Protein AF-A0A7I7QY23-F1 (afdb_monomer_lite)

Secondary structure (DSSP, 8-state):
-HHHHHHHHHTT-TTHHHHHHHHHHHHHHH-HHHHHHHHHHHHHTT--SHHHHHHHHHHGGGSPPP-PPPPP-------PPP--GGGG-------SS----

Radius of gyration: 27.47 Å; chains: 1; bounding box: 50×54×62 Å

pLDDT: mean 86.12, std 12.4, range [42.44, 97.31]

Organism: NCBI:txid1286180

Structure (mmCIF, N/CA/C/O backbone):
data_AF-A0A7I7QY23-F1
#
_entry.id   AF-A0A7I7QY23-F1
#
loop_
_atom_site.group_PDB
_atom_site.id
_atom_site.type_symbol
_atom_site.label_atom_id
_atom_site.label_alt_id
_atom_site.label_comp_id
_atom_site.label_asym_id
_atom_site.label_entity_id
_atom_site.label_seq_id
_atom_site.pdbx_PDB_ins_code
_atom_site.Cartn_x
_atom_site.Cartn_y
_atom_site.Cartn_z
_atom_site.occupancy
_atom_site.B_iso_or_equiv
_atom_site.auth_seq_id
_atom_site.auth_comp_id
_atom_site.auth_asym_id
_atom_site.auth_atom_id
_atom_site.pdbx_PDB_model_num
ATOM 1 N N . MET A 1 1 ? 8.517 -7.659 -6.306 1.00 81.19 1 MET A N 1
ATOM 2 C CA . MET A 1 1 ? 8.029 -7.836 -7.700 1.00 81.19 1 MET A CA 1
ATOM 3 C C . MET A 1 1 ? 7.183 -9.101 -7.904 1.00 81.19 1 MET A C 1
ATOM 5 O O . MET A 1 1 ? 6.012 -8.962 -8.217 1.00 81.19 1 MET A O 1
ATOM 9 N N . ARG A 1 2 ? 7.704 -10.325 -7.695 1.00 92.25 2 ARG A N 1
ATOM 10 C CA . ARG A 1 2 ? 6.979 -11.592 -7.975 1.00 92.25 2 ARG A CA 1
ATOM 11 C C . ARG A 1 2 ? 5.524 -11.640 -7.464 1.00 92.25 2 ARG A C 1
ATOM 13 O O . ARG A 1 2 ? 4.630 -11.960 -8.236 1.00 92.25 2 ARG A O 1
ATOM 20 N N . ALA A 1 3 ? 5.280 -11.294 -6.196 1.00 92.62 3 ALA A N 1
ATOM 21 C CA . ALA A 1 3 ? 3.936 -11.326 -5.600 1.00 92.62 3 ALA A CA 1
ATOM 22 C C . ALA A 1 3 ? 2.927 -10.391 -6.295 1.00 92.62 3 ALA A C 1
ATOM 24 O O . ALA A 1 3 ? 1.750 -10.722 -6.399 1.00 92.62 3 ALA A O 1
ATOM 25 N N . PHE A 1 4 ? 3.393 -9.252 -6.817 1.00 93.50 4 PHE A N 1
ATOM 26 C CA . PHE A 1 4 ? 2.559 -8.329 -7.583 1.00 93.50 4 PHE A CA 1
ATOM 27 C C . PHE A 1 4 ? 2.128 -8.950 -8.914 1.00 93.50 4 PHE A C 1
ATOM 29 O O . PHE A 1 4 ? 0.954 -8.889 -9.253 1.00 93.50 4 PHE A O 1
ATOM 36 N N . LEU A 1 5 ? 3.049 -9.607 -9.629 1.00 93.94 5 LEU A N 1
ATOM 37 C CA . LEU A 1 5 ? 2.747 -10.269 -10.905 1.00 93.94 5 LEU A CA 1
ATOM 38 C C . LEU A 1 5 ? 1.759 -11.425 -10.728 1.00 93.94 5 LEU A C 1
ATOM 40 O O . LEU A 1 5 ? 0.816 -11.545 -11.504 1.00 93.94 5 LEU A O 1
ATOM 44 N N . ILE A 1 6 ? 1.936 -12.230 -9.675 1.00 95.19 6 ILE A N 1
ATOM 45 C CA . ILE A 1 6 ? 0.993 -13.301 -9.323 1.00 95.19 6 ILE A CA 1
ATOM 46 C C . ILE A 1 6 ? -0.393 -12.710 -9.045 1.00 95.19 6 ILE A C 1
ATOM 48 O O . ILE A 1 6 ? -1.382 -13.199 -9.580 1.00 95.19 6 ILE A O 1
ATOM 52 N N . GLY A 1 7 ? -0.474 -11.637 -8.252 1.00 92.38 7 GLY A N 1
ATOM 53 C CA . GLY A 1 7 ? -1.741 -10.968 -7.955 1.00 92.38 7 GLY A CA 1
ATOM 54 C C . GLY A 1 7 ? -2.401 -10.348 -9.189 1.00 92.38 7 GLY A C 1
ATOM 55 O O . GLY A 1 7 ? -3.597 -10.533 -9.390 1.00 92.38 7 GLY A O 1
ATOM 56 N N . ALA A 1 8 ? -1.627 -9.686 -10.051 1.00 92.06 8 ALA A N 1
ATOM 57 C CA . ALA A 1 8 ? -2.110 -9.106 -11.303 1.00 92.06 8 ALA A CA 1
ATOM 58 C C . ALA A 1 8 ? -2.666 -10.177 -12.257 1.00 92.06 8 ALA A C 1
ATOM 60 O O . ALA A 1 8 ? -3.720 -9.979 -12.861 1.00 92.06 8 ALA A O 1
ATOM 61 N N . ALA A 1 9 ? -1.996 -11.329 -12.357 1.00 91.31 9 ALA A N 1
ATOM 62 C CA . ALA A 1 9 ? -2.489 -12.468 -13.124 1.00 91.31 9 ALA A CA 1
ATOM 63 C C . ALA A 1 9 ? -3.759 -13.067 -12.497 1.00 91.31 9 ALA A C 1
ATOM 65 O O . ALA A 1 9 ? -4.729 -13.320 -13.207 1.00 91.31 9 ALA A O 1
ATOM 66 N N . ALA A 1 10 ? -3.789 -13.229 -11.170 1.00 92.81 10 ALA A N 1
ATOM 67 C CA . ALA A 1 10 ? -4.927 -13.796 -10.446 1.00 92.81 10 ALA A CA 1
ATOM 68 C C . ALA A 1 10 ? -6.209 -12.954 -10.570 1.00 92.81 10 ALA A C 1
ATOM 70 O O . ALA A 1 10 ? -7.300 -13.513 -10.597 1.00 92.81 10 ALA A O 1
ATOM 71 N N . ILE A 1 11 ? -6.096 -11.625 -10.686 1.00 91.56 11 ILE A N 1
ATOM 72 C CA . ILE A 1 11 ? -7.250 -10.748 -10.954 1.00 91.56 11 ILE A CA 1
ATOM 73 C C . ILE A 1 11 ? -7.625 -10.666 -12.445 1.00 91.56 11 ILE A C 1
ATOM 75 O O . ILE A 1 11 ? -8.479 -9.862 -12.814 1.00 91.56 11 ILE A O 1
ATOM 79 N N . GLY A 1 12 ? -6.964 -11.438 -13.316 1.00 90.25 12 GLY A N 1
ATOM 80 C CA . GLY A 1 12 ? -7.241 -11.462 -14.751 1.00 90.25 12 GLY A CA 1
ATOM 81 C C . GLY A 1 12 ? -6.785 -10.206 -15.496 1.00 90.25 12 GLY A C 1
ATOM 82 O O . GLY A 1 12 ? -7.478 -9.745 -16.403 1.00 90.25 12 GLY A O 1
ATOM 83 N N . ASN A 1 13 ? -5.645 -9.605 -15.130 1.00 88.38 13 ASN A N 1
ATOM 84 C CA . ASN A 1 13 ? -5.141 -8.427 -15.839 1.00 88.38 13 ASN A CA 1
ATOM 85 C C . ASN A 1 13 ? -4.630 -8.777 -17.252 1.00 88.38 13 ASN A C 1
ATOM 87 O O . ASN A 1 13 ? -3.450 -9.055 -17.456 1.00 88.38 13 ASN A O 1
ATOM 91 N N . THR A 1 14 ? -5.508 -8.685 -18.251 1.00 89.00 14 THR A N 1
ATOM 92 C CA . THR A 1 14 ? -5.190 -8.932 -19.670 1.00 89.00 14 THR A CA 1
ATOM 93 C C . THR A 1 14 ? -4.246 -7.896 -20.287 1.00 89.00 14 THR A C 1
ATOM 95 O O . THR A 1 14 ? -3.687 -8.133 -21.354 1.00 89.00 14 THR A O 1
ATOM 98 N N . ARG A 1 15 ? -4.032 -6.751 -19.623 1.00 90.12 15 ARG A N 1
ATOM 99 C CA . ARG A 1 15 ? -3.179 -5.644 -20.089 1.00 90.12 15 ARG A CA 1
ATOM 100 C C . ARG A 1 15 ? -1.817 -5.597 -19.393 1.00 90.12 15 ARG A C 1
ATOM 102 O O . ARG A 1 15 ? -1.134 -4.573 -19.447 1.00 90.12 15 ARG A O 1
ATOM 109 N N . LEU A 1 16 ? -1.399 -6.697 -18.762 1.00 89.94 16 LEU A N 1
ATOM 110 C CA . LEU A 1 16 ? -0.177 -6.749 -17.957 1.00 89.94 16 LEU A CA 1
ATOM 111 C C . LEU A 1 16 ? 1.072 -6.283 -18.722 1.00 89.94 16 LEU A C 1
ATOM 113 O O . LEU A 1 16 ? 1.863 -5.542 -18.156 1.00 89.94 16 LEU A O 1
ATOM 117 N N . GLY A 1 17 ? 1.216 -6.636 -20.004 1.00 91.38 17 GLY A N 1
ATOM 118 C CA . GLY A 1 17 ? 2.346 -6.184 -20.828 1.00 91.38 17 GLY A CA 1
ATOM 119 C C . GLY A 1 17 ? 2.472 -4.657 -20.878 1.00 91.38 17 GLY A C 1
ATOM 120 O O . GLY A 1 17 ? 3.511 -4.112 -20.526 1.00 91.38 17 GLY A O 1
ATOM 121 N N . SER A 1 18 ? 1.384 -3.953 -21.207 1.00 93.38 18 SER A N 1
ATOM 122 C CA . SER A 1 18 ? 1.377 -2.481 -21.211 1.00 93.38 18 SER A CA 1
ATOM 123 C C . SER A 1 18 ? 1.572 -1.866 -19.823 1.00 93.38 18 SER A C 1
ATOM 125 O O . SER A 1 18 ? 2.154 -0.793 -19.696 1.00 93.38 18 SER A O 1
ATOM 127 N N . GLU A 1 19 ? 1.109 -2.535 -18.765 1.00 93.88 19 GLU A N 1
ATOM 128 C CA . GLU A 1 19 ? 1.328 -2.050 -17.404 1.00 93.88 19 GLU A CA 1
ATOM 129 C C . GLU A 1 19 ? 2.780 -2.211 -16.950 1.00 93.88 19 GLU A C 1
ATOM 131 O O . GLU A 1 19 ? 3.275 -1.358 -16.216 1.00 93.88 19 GLU A O 1
ATOM 136 N N . LEU A 1 20 ? 3.485 -3.249 -17.409 1.00 94.94 20 LEU A N 1
ATOM 137 C CA . LEU A 1 20 ? 4.909 -3.424 -17.130 1.00 94.94 20 LEU A CA 1
ATOM 138 C C . LEU A 1 20 ? 5.740 -2.282 -17.714 1.00 94.94 20 LEU A C 1
ATOM 140 O O . LEU A 1 20 ? 6.597 -1.763 -17.006 1.00 94.94 20 LEU A O 1
ATOM 144 N N . GLU A 1 21 ? 5.438 -1.829 -18.931 1.00 96.44 21 GLU A N 1
ATOM 145 C CA . GLU A 1 21 ? 6.105 -0.662 -19.528 1.00 96.44 21 GLU A CA 1
ATOM 146 C C . GLU A 1 21 ? 5.941 0.593 -18.657 1.00 96.44 21 GLU A C 1
ATOM 148 O O . GLU A 1 21 ? 6.900 1.316 -18.385 1.00 96.44 21 GLU A O 1
ATOM 153 N N . ILE A 1 22 ? 4.736 0.814 -18.118 1.00 96.69 22 ILE A N 1
ATOM 154 C CA . ILE A 1 22 ? 4.474 1.928 -17.196 1.00 96.69 22 ILE A CA 1
ATOM 155 C C . ILE A 1 22 ? 5.270 1.758 -15.895 1.00 96.69 22 ILE A C 1
ATOM 157 O O . ILE A 1 22 ? 5.835 2.727 -15.390 1.00 96.69 22 ILE A O 1
ATOM 161 N N . LEU A 1 23 ? 5.334 0.545 -15.338 1.00 95.62 23 LEU A N 1
ATOM 162 C CA . LEU A 1 23 ? 6.097 0.273 -14.116 1.00 95.62 23 LEU A CA 1
ATOM 163 C C . LEU A 1 23 ? 7.606 0.470 -14.317 1.00 95.62 23 LEU A C 1
ATOM 165 O O . LEU A 1 23 ? 8.264 1.006 -13.426 1.00 95.62 23 LEU A O 1
ATOM 169 N N . LEU A 1 24 ? 8.147 0.089 -15.477 1.00 96.38 24 LEU A N 1
ATOM 170 C CA . LEU A 1 24 ? 9.547 0.324 -15.836 1.00 96.38 24 LEU A CA 1
ATOM 171 C C . LEU A 1 24 ? 9.839 1.823 -15.967 1.00 96.38 24 LEU A C 1
ATOM 173 O O . LEU A 1 24 ? 10.816 2.304 -15.392 1.00 96.38 24 LEU A O 1
ATOM 177 N N . ALA A 1 25 ? 8.956 2.579 -16.625 1.00 97.31 25 ALA A N 1
ATOM 178 C CA . ALA A 1 25 ? 9.069 4.033 -16.716 1.00 97.31 25 ALA A CA 1
ATOM 179 C C . ALA A 1 25 ? 8.994 4.714 -15.334 1.00 97.31 25 ALA A C 1
ATOM 181 O O . ALA A 1 25 ? 9.766 5.628 -15.044 1.00 97.31 25 ALA A O 1
ATOM 182 N N . LEU A 1 26 ? 8.110 4.246 -14.443 1.00 96.25 26 LEU A N 1
ATOM 183 C CA . LEU A 1 26 ? 8.043 4.732 -1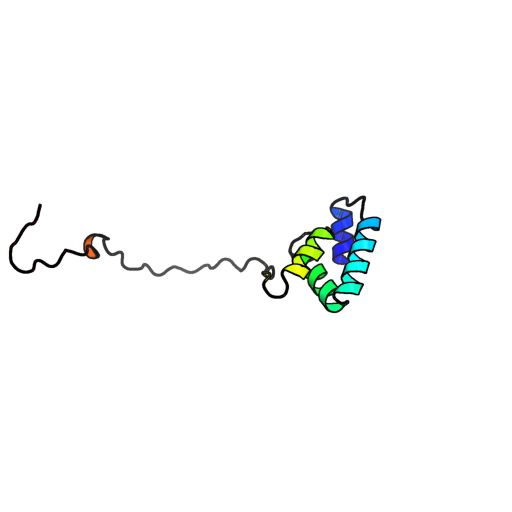3.061 1.00 96.25 26 LEU A CA 1
ATOM 184 C C . LEU A 1 26 ? 9.334 4.439 -12.288 1.00 96.25 26 LEU A C 1
ATOM 186 O O . LEU A 1 26 ? 9.796 5.311 -11.552 1.00 96.25 26 LEU A O 1
ATOM 190 N N . GLY A 1 27 ? 9.925 3.255 -12.477 1.00 94.88 27 GLY A N 1
ATOM 191 C CA . GLY A 1 27 ? 11.215 2.886 -11.891 1.00 94.88 27 GLY A CA 1
ATOM 192 C C . GLY A 1 27 ? 12.360 3.772 -12.368 1.00 94.88 27 GLY A C 1
ATOM 193 O O . GLY A 1 27 ? 13.154 4.226 -11.550 1.00 94.88 27 GLY A O 1
ATOM 194 N N . ALA A 1 28 ? 12.402 4.088 -13.664 1.00 96.69 28 ALA A N 1
ATOM 195 C CA . ALA A 1 28 ? 13.387 5.013 -14.219 1.00 96.69 28 ALA A CA 1
ATOM 196 C C . ALA A 1 28 ? 13.257 6.432 -13.632 1.00 96.69 28 ALA A C 1
ATOM 198 O O . ALA A 1 28 ? 14.265 7.095 -13.412 1.00 96.69 28 ALA A O 1
ATOM 199 N N . ALA A 1 29 ? 12.033 6.887 -13.340 1.00 95.94 29 ALA A N 1
ATOM 200 C CA . ALA A 1 29 ? 11.780 8.232 -12.819 1.00 95.94 29 ALA A CA 1
ATOM 201 C C . ALA A 1 29 ? 11.992 8.384 -11.298 1.00 95.94 29 ALA A C 1
ATOM 203 O O . ALA A 1 29 ? 12.383 9.457 -10.850 1.00 95.94 29 ALA A O 1
ATOM 204 N N . HIS A 1 30 ? 11.714 7.346 -10.500 1.00 93.50 30 HIS A N 1
ATOM 205 C CA . HIS A 1 30 ? 11.727 7.427 -9.025 1.00 93.50 30 HIS A CA 1
ATOM 206 C C . HIS A 1 30 ? 12.853 6.614 -8.373 1.00 93.50 30 HIS A C 1
ATOM 208 O O . HIS A 1 30 ? 13.069 6.718 -7.167 1.00 93.50 30 HIS A O 1
ATOM 214 N N . GLY A 1 31 ? 13.551 5.786 -9.150 1.00 95.44 31 GLY A N 1
ATOM 215 C CA . GLY A 1 31 ? 14.525 4.824 -8.651 1.00 95.44 31 GLY A CA 1
ATOM 216 C C . GLY A 1 31 ? 13.902 3.487 -8.236 1.00 95.44 31 GLY A C 1
ATOM 217 O O . GLY A 1 31 ? 12.715 3.367 -7.913 1.00 95.44 31 GLY A O 1
ATOM 218 N N . THR A 1 32 ? 14.742 2.452 -8.239 1.00 94.44 32 THR A N 1
ATOM 219 C CA . THR A 1 32 ? 14.336 1.059 -8.004 1.00 94.44 32 THR A CA 1
ATOM 220 C C . THR A 1 32 ? 13.797 0.825 -6.593 1.00 94.44 32 THR A C 1
ATOM 222 O O . THR A 1 32 ? 12.804 0.115 -6.437 1.00 94.44 32 THR A O 1
ATOM 225 N N . ASP A 1 33 ? 14.398 1.436 -5.571 1.00 93.88 33 ASP A N 1
ATOM 226 C CA . ASP A 1 33 ? 14.002 1.214 -4.174 1.00 93.88 33 ASP A CA 1
ATOM 227 C C . ASP A 1 33 ? 12.614 1.785 -3.876 1.00 93.88 33 ASP A C 1
ATOM 229 O O . ASP A 1 33 ? 11.770 1.111 -3.275 1.00 93.88 33 ASP A O 1
ATOM 233 N N . ALA A 1 34 ? 12.335 2.993 -4.375 1.00 93.06 34 ALA A N 1
ATOM 234 C CA . ALA A 1 34 ? 11.019 3.614 -4.273 1.00 93.06 34 ALA A CA 1
ATOM 235 C C . ALA A 1 34 ? 9.954 2.770 -4.990 1.00 93.06 34 ALA A C 1
ATOM 237 O O . ALA A 1 34 ? 8.877 2.519 -4.438 1.00 93.06 34 ALA A O 1
ATOM 238 N N . LEU A 1 35 ? 10.271 2.262 -6.187 1.00 95.06 35 LEU A N 1
ATOM 239 C CA . LEU A 1 35 ? 9.385 1.364 -6.924 1.00 95.06 35 LEU A CA 1
ATOM 240 C C . LEU A 1 35 ? 9.129 0.059 -6.155 1.00 95.06 35 LEU A C 1
ATOM 242 O O . LEU A 1 35 ? 7.985 -0.389 -6.063 1.00 95.06 35 LEU A O 1
ATOM 246 N N . LEU A 1 36 ? 10.166 -0.557 -5.582 1.00 95.12 36 LEU A N 1
ATOM 247 C CA . LEU A 1 36 ? 10.030 -1.812 -4.846 1.00 95.12 36 LEU A CA 1
ATOM 248 C C . LEU A 1 36 ? 9.166 -1.639 -3.590 1.00 95.12 36 LEU A C 1
ATOM 250 O O . LEU A 1 36 ? 8.278 -2.459 -3.340 1.00 95.12 36 LEU A O 1
ATOM 254 N N . ALA A 1 37 ? 9.371 -0.550 -2.845 1.00 93.38 37 ALA A N 1
ATOM 255 C CA . ALA A 1 37 ? 8.546 -0.196 -1.696 1.00 93.38 37 ALA A CA 1
ATOM 256 C C . ALA A 1 37 ? 7.077 0.023 -2.100 1.00 93.38 37 ALA A C 1
ATOM 258 O O . ALA A 1 37 ? 6.165 -0.515 -1.461 1.00 93.38 37 ALA A O 1
ATOM 259 N N . ALA A 1 38 ? 6.837 0.739 -3.202 1.00 94.31 38 ALA A N 1
ATOM 260 C CA . ALA A 1 38 ? 5.493 0.966 -3.720 1.00 94.31 38 ALA A CA 1
ATOM 261 C C . ALA A 1 38 ? 4.804 -0.340 -4.152 1.00 94.31 38 ALA A C 1
ATOM 263 O O . ALA A 1 38 ? 3.631 -0.546 -3.844 1.00 94.31 38 ALA A O 1
ATOM 264 N N . LEU A 1 39 ? 5.530 -1.263 -4.788 1.00 95.12 39 LEU A N 1
ATOM 265 C CA . LEU A 1 39 ? 5.006 -2.576 -5.178 1.00 95.12 39 LEU A CA 1
ATOM 266 C C . LEU A 1 39 ? 4.664 -3.454 -3.971 1.00 95.12 39 LEU A C 1
ATOM 268 O O . LEU A 1 39 ? 3.613 -4.092 -3.965 1.00 95.12 39 LEU A O 1
ATOM 272 N N . HIS A 1 40 ? 5.514 -3.495 -2.939 1.00 94.06 40 HIS A N 1
ATOM 273 C CA . HIS A 1 40 ? 5.209 -4.230 -1.702 1.00 94.06 40 HIS A CA 1
ATOM 274 C C . HIS A 1 40 ? 3.930 -3.722 -1.051 1.00 94.06 40 HIS A C 1
ATOM 276 O O . HIS A 1 40 ? 3.083 -4.495 -0.602 1.00 94.06 40 HIS A O 1
ATOM 282 N N . ARG A 1 41 ? 3.760 -2.409 -1.064 1.00 92.44 41 ARG A N 1
ATOM 283 C CA . ARG A 1 41 ? 2.578 -1.764 -0.534 1.00 92.44 41 ARG A CA 1
ATOM 284 C C . ARG A 1 41 ? 1.337 -2.023 -1.383 1.00 92.44 41 ARG A C 1
ATOM 286 O O . ARG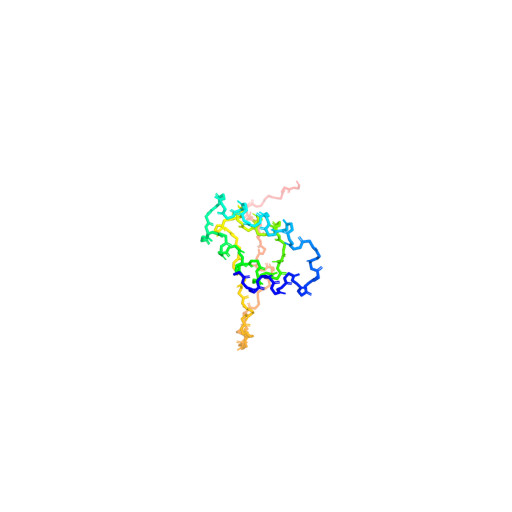 A 1 41 ? 0.292 -2.339 -0.827 1.00 92.44 41 ARG A O 1
ATOM 293 N N . ALA A 1 42 ? 1.450 -1.960 -2.706 1.00 94.31 42 ALA A N 1
ATOM 294 C CA . ALA A 1 42 ? 0.366 -2.306 -3.620 1.00 94.31 42 ALA A CA 1
ATOM 295 C C . ALA A 1 42 ? -0.129 -3.744 -3.365 1.00 94.31 42 ALA A C 1
ATOM 297 O O . ALA A 1 42 ? -1.328 -3.967 -3.209 1.00 94.31 42 ALA A O 1
ATOM 298 N N . VAL A 1 43 ? 0.798 -4.694 -3.171 1.00 94.69 43 VAL A N 1
ATOM 299 C CA . VAL A 1 43 ? 0.483 -6.080 -2.777 1.00 94.69 43 VAL A CA 1
ATOM 300 C C . VAL A 1 43 ? -0.237 -6.142 -1.428 1.00 94.69 43 VAL A C 1
ATOM 302 O O . VAL A 1 43 ? -1.257 -6.822 -1.324 1.00 94.69 43 VAL A O 1
ATOM 305 N N . ALA A 1 44 ? 0.245 -5.416 -0.416 1.00 92.12 44 ALA A N 1
ATOM 306 C CA . ALA A 1 44 ? -0.378 -5.383 0.908 1.00 92.12 44 ALA A CA 1
ATOM 307 C C . ALA A 1 44 ? -1.816 -4.826 0.872 1.00 92.12 44 ALA A C 1
ATOM 309 O O . ALA A 1 44 ? -2.684 -5.309 1.591 1.00 92.12 44 ALA A O 1
ATOM 310 N N . PHE A 1 45 ? -2.089 -3.866 -0.016 1.00 90.94 45 PHE A N 1
ATOM 311 C CA . PHE A 1 45 ? -3.430 -3.330 -0.269 1.00 90.94 45 PHE A CA 1
ATOM 312 C C . PHE A 1 45 ? -4.252 -4.141 -1.285 1.00 90.94 45 PHE A C 1
ATOM 314 O O . PHE A 1 45 ? -5.380 -3.753 -1.583 1.00 90.94 45 PHE A O 1
ATOM 321 N N . ARG A 1 46 ? -3.713 -5.242 -1.833 1.00 93.19 46 ARG A N 1
ATOM 322 C CA . ARG A 1 46 ? -4.342 -6.053 -2.897 1.00 93.19 46 ARG A CA 1
ATOM 323 C C . ARG A 1 46 ? -4.704 -5.238 -4.148 1.00 93.19 46 ARG A C 1
ATOM 325 O O . ARG A 1 46 ? -5.684 -5.527 -4.829 1.00 93.19 46 ARG A O 1
ATOM 332 N N . ARG A 1 47 ? -3.889 -4.227 -4.452 1.00 93.12 47 ARG A N 1
ATOM 333 C CA . ARG A 1 47 ? -3.994 -3.346 -5.617 1.00 93.12 47 ARG A CA 1
ATOM 334 C C . ARG A 1 47 ? -2.924 -3.728 -6.635 1.00 93.12 47 ARG A C 1
ATOM 336 O O . ARG A 1 47 ? -1.739 -3.712 -6.317 1.00 93.12 47 ARG A O 1
ATOM 343 N N . PHE A 1 48 ? -3.338 -4.108 -7.841 1.00 94.81 48 PHE A N 1
ATOM 344 C CA . PHE A 1 48 ? -2.452 -4.724 -8.838 1.00 94.81 48 PHE A CA 1
ATOM 345 C C . PHE A 1 48 ? -2.416 -3.971 -10.174 1.00 94.81 48 PHE A C 1
ATOM 347 O O . PHE A 1 48 ? -2.162 -4.585 -11.211 1.00 94.81 48 PHE A O 1
ATOM 354 N N . ARG A 1 49 ? -2.691 -2.657 -10.163 1.00 94.44 49 ARG A N 1
ATOM 355 C CA . ARG A 1 49 ? -2.587 -1.795 -11.347 1.00 94.44 49 ARG A CA 1
ATOM 356 C C . ARG A 1 49 ? -1.395 -0.847 -11.262 1.00 94.44 49 ARG A C 1
ATOM 358 O O . ARG A 1 49 ? -1.076 -0.333 -10.192 1.00 94.44 49 ARG A O 1
ATOM 365 N N . ALA A 1 50 ? -0.786 -0.524 -12.400 1.00 95.38 50 ALA A N 1
ATOM 366 C CA . ALA A 1 50 ? 0.274 0.484 -12.489 1.00 95.38 50 ALA A CA 1
ATOM 367 C C . ALA A 1 50 ? -0.182 1.871 -11.988 1.00 95.38 50 ALA A C 1
ATOM 369 O O . ALA A 1 50 ? 0.597 2.596 -11.367 1.00 95.38 50 ALA A O 1
ATOM 370 N N . ALA A 1 51 ? -1.460 2.217 -12.187 1.00 95.69 51 ALA A N 1
ATOM 371 C CA . ALA A 1 51 ? -2.055 3.433 -11.633 1.00 95.69 51 ALA A CA 1
ATOM 372 C C . ALA A 1 51 ? -1.999 3.462 -10.094 1.00 95.69 51 ALA A C 1
ATOM 374 O O . ALA A 1 51 ? -1.668 4.496 -9.519 1.00 95.69 51 ALA A O 1
ATOM 375 N N . ASP A 1 52 ? -2.230 2.325 -9.428 1.00 94.38 52 ASP A N 1
ATOM 376 C CA . ASP A 1 52 ? -2.149 2.231 -7.967 1.00 94.38 52 ASP A CA 1
ATOM 377 C C . ASP A 1 52 ? -0.718 2.456 -7.471 1.00 94.38 52 ASP A C 1
ATOM 379 O O . ASP A 1 52 ? -0.500 3.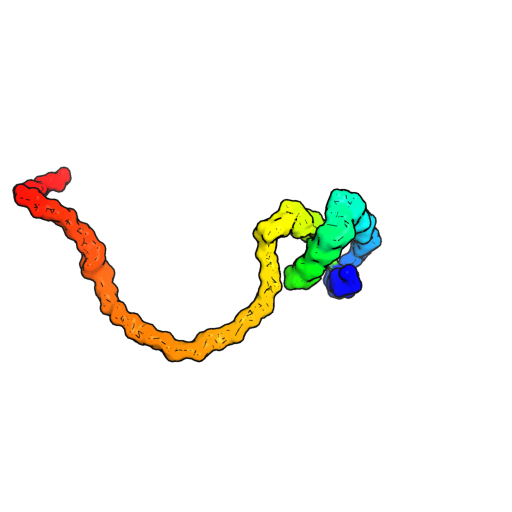164 -6.488 1.00 94.38 52 ASP A O 1
ATOM 383 N N . VAL A 1 53 ? 0.270 1.888 -8.170 1.00 94.94 53 VAL A N 1
ATOM 384 C CA . VAL A 1 53 ? 1.695 2.080 -7.858 1.00 94.94 53 VAL A CA 1
ATOM 385 C C . VAL A 1 53 ? 2.082 3.550 -8.017 1.00 94.94 53 VAL A C 1
ATOM 387 O O . VAL A 1 53 ? 2.749 4.102 -7.144 1.00 94.94 53 VAL A O 1
ATOM 390 N N . ARG A 1 54 ? 1.600 4.217 -9.073 1.00 95.88 54 ARG A N 1
ATOM 391 C CA . ARG A 1 54 ? 1.784 5.661 -9.264 1.00 95.88 54 ARG A CA 1
ATOM 392 C C . ARG A 1 54 ? 1.172 6.469 -8.121 1.00 95.88 54 ARG A C 1
ATOM 394 O O . ARG A 1 54 ? 1.828 7.368 -7.606 1.00 95.88 54 ARG A O 1
ATOM 401 N N . SER A 1 55 ? -0.052 6.147 -7.702 1.00 94.69 55 SER A N 1
ATOM 402 C CA . SER A 1 55 ? -0.697 6.813 -6.564 1.00 94.69 55 SER A CA 1
ATOM 403 C C . SER A 1 55 ? 0.075 6.613 -5.260 1.00 94.69 55 SER A C 1
ATOM 405 O O . SER A 1 55 ? 0.187 7.546 -4.473 1.00 94.69 55 SER A O 1
ATOM 407 N N . ILE A 1 56 ? 0.640 5.424 -5.035 1.00 94.12 56 ILE A N 1
ATOM 408 C CA . ILE A 1 56 ? 1.471 5.144 -3.858 1.00 94.12 56 ILE A CA 1
ATOM 409 C C . ILE A 1 56 ? 2.765 5.962 -3.887 1.00 94.12 56 ILE A C 1
ATOM 411 O O . ILE A 1 56 ? 3.123 6.551 -2.871 1.00 94.12 56 ILE A O 1
ATOM 415 N N . LEU A 1 57 ? 3.442 6.026 -5.037 1.00 93.81 57 LEU A N 1
ATOM 416 C CA . LEU A 1 57 ? 4.652 6.837 -5.207 1.00 93.81 57 LEU A CA 1
ATOM 417 C C . LEU A 1 57 ? 4.365 8.324 -4.965 1.00 93.81 57 LEU A C 1
ATOM 419 O O . LEU A 1 57 ? 5.104 8.974 -4.232 1.00 93.81 57 LEU A O 1
ATOM 423 N N . ALA A 1 58 ? 3.259 8.841 -5.509 1.00 93.38 58 ALA A N 1
ATOM 424 C CA . ALA A 1 58 ? 2.848 10.232 -5.323 1.00 93.38 58 ALA A CA 1
ATOM 425 C C . ALA A 1 58 ? 2.503 10.570 -3.862 1.00 93.38 58 ALA A C 1
ATOM 427 O O . ALA A 1 58 ? 2.754 11.684 -3.414 1.00 93.38 58 ALA A O 1
ATOM 428 N N . ALA A 1 59 ? 1.942 9.618 -3.111 1.00 90.00 59 ALA A N 1
ATOM 429 C CA . ALA A 1 59 ? 1.616 9.812 -1.700 1.00 90.00 59 ALA A CA 1
ATOM 430 C C . ALA A 1 59 ? 2.850 9.759 -0.771 1.00 90.00 59 ALA A C 1
ATOM 432 O O . ALA A 1 59 ? 2.778 10.206 0.376 1.00 90.00 59 ALA A O 1
ATOM 433 N N . GLY A 1 60 ? 3.980 9.225 -1.250 1.00 80.12 60 GLY A N 1
ATOM 434 C CA . GLY A 1 60 ? 5.250 9.205 -0.527 1.00 80.12 60 GLY A CA 1
ATOM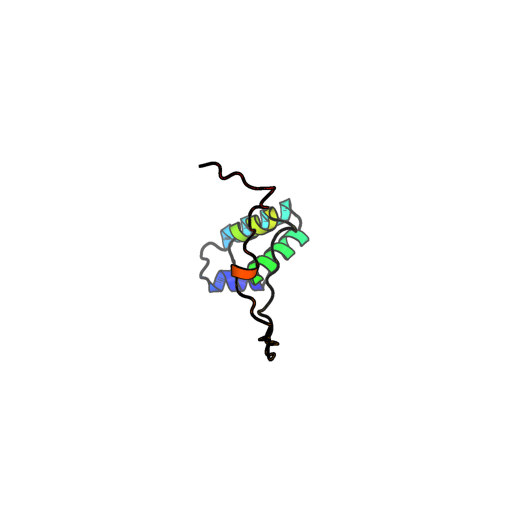 435 C C . GLY A 1 60 ? 5.169 8.536 0.852 1.00 80.12 60 GLY A C 1
ATOM 436 O O . GLY A 1 60 ? 4.496 7.520 1.047 1.00 80.12 60 GLY A O 1
ATOM 437 N N . THR A 1 61 ? 5.865 9.114 1.833 1.00 72.88 61 THR A N 1
ATOM 438 C CA . THR A 1 61 ? 5.925 8.614 3.220 1.00 72.88 61 THR A CA 1
ATOM 439 C C . THR A 1 61 ? 4.630 8.822 4.009 1.00 72.88 61 THR A C 1
ATOM 441 O O . THR A 1 61 ? 4.452 8.193 5.048 1.00 72.88 61 THR A O 1
ATOM 444 N N . GLY A 1 62 ? 3.706 9.662 3.525 1.00 70.75 62 GLY A N 1
ATOM 445 C CA . GLY A 1 62 ? 2.448 9.978 4.213 1.00 70.75 62 GLY A CA 1
ATOM 446 C C . GLY A 1 62 ? 1.377 8.895 4.093 1.00 70.75 62 GLY A C 1
ATOM 447 O O . GLY A 1 62 ? 0.316 8.984 4.709 1.00 70.75 62 GLY A O 1
ATOM 448 N N . ALA A 1 63 ? 1.617 7.864 3.290 1.00 69.12 63 ALA A N 1
ATOM 449 C CA . ALA A 1 63 ? 0.597 6.879 3.016 1.00 69.12 63 ALA A CA 1
ATOM 450 C C . ALA A 1 63 ? 0.538 5.815 4.166 1.00 69.12 63 ALA A C 1
ATOM 452 O O . ALA A 1 63 ? 1.580 5.326 4.607 1.00 69.12 63 ALA A O 1
ATOM 453 N N . PRO A 1 64 ? -0.644 5.334 4.618 1.00 70.88 64 PRO A N 1
ATOM 454 C CA . PRO A 1 64 ? -0.776 4.359 5.728 1.00 70.88 64 PRO A CA 1
ATOM 455 C C . PRO A 1 64 ? -0.219 2.951 5.440 1.00 70.88 64 PRO A C 1
ATOM 457 O O . PRO A 1 64 ? -0.550 2.377 4.410 1.00 70.88 64 PRO A O 1
ATOM 460 N N . GLN A 1 65 ? 0.573 2.328 6.311 1.00 74.62 65 GLN A N 1
ATOM 461 C CA . GLN A 1 65 ? 1.039 0.950 6.069 1.00 74.62 65 GLN A CA 1
ATOM 462 C C . GLN A 1 65 ? -0.017 -0.078 6.524 1.00 74.62 65 GLN A C 1
ATOM 464 O O . GLN A 1 65 ? -0.408 -0.030 7.692 1.00 74.62 65 GLN A O 1
ATOM 469 N N . PRO A 1 66 ? -0.490 -1.004 5.657 1.00 75.50 66 PRO A N 1
ATOM 470 C CA . PRO A 1 66 ? -1.423 -2.048 6.070 1.00 75.50 66 PRO A CA 1
ATOM 471 C C . PRO A 1 66 ? -0.807 -2.881 7.186 1.00 75.50 66 PRO A C 1
ATOM 473 O O . PRO A 1 66 ? 0.288 -3.423 7.030 1.00 75.50 66 PRO A O 1
ATOM 476 N N . ARG A 1 67 ? -1.516 -2.984 8.307 1.00 75.00 67 ARG A N 1
ATOM 477 C CA . ARG A 1 67 ? -1.177 -3.882 9.406 1.00 75.00 67 ARG A CA 1
ATOM 478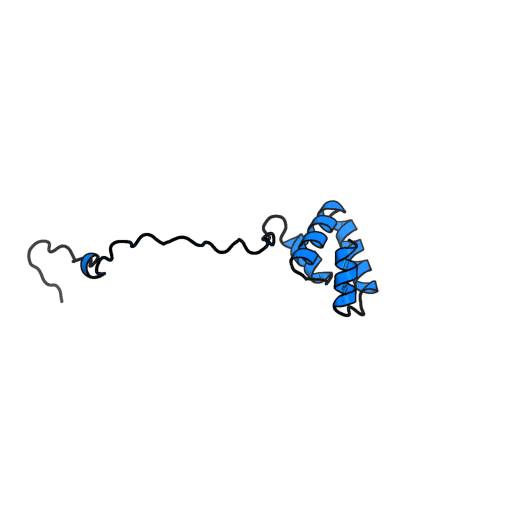 C C . ARG A 1 67 ? -2.236 -4.983 9.445 1.00 75.00 67 ARG A C 1
ATOM 480 O O . ARG A 1 67 ? -3.407 -4.667 9.218 1.00 75.00 67 ARG A O 1
ATOM 487 N N . PRO A 1 68 ? -1.861 -6.251 9.689 1.00 75.81 68 PRO A N 1
ATOM 488 C CA . PRO A 1 68 ? -2.855 -7.275 9.983 1.00 75.81 68 PRO A CA 1
ATOM 489 C C . PRO A 1 68 ? -3.753 -6.815 11.135 1.00 75.81 68 PRO A C 1
ATOM 491 O O . PRO A 1 68 ? -3.338 -6.002 11.968 1.00 75.81 68 PRO A O 1
ATOM 494 N N . ALA A 1 69 ? -4.982 -7.329 11.168 1.00 82.56 69 ALA A N 1
ATOM 495 C CA . ALA A 1 69 ? -5.855 -7.109 12.310 1.00 82.56 69 ALA A CA 1
ATOM 496 C C . ALA A 1 69 ? -5.126 -7.538 13.593 1.00 82.56 69 ALA A C 1
ATOM 498 O O . ALA A 1 69 ? -4.437 -8.561 13.607 1.00 82.56 69 ALA A O 1
ATOM 499 N N . GLY A 1 70 ? -5.243 -6.718 14.637 1.00 85.56 70 GLY A N 1
ATOM 500 C CA . GLY A 1 70 ? -4.763 -7.090 15.962 1.00 85.56 70 GLY A CA 1
ATOM 501 C C . GLY A 1 70 ? -5.578 -8.247 16.532 1.00 85.56 70 GLY A C 1
ATOM 502 O O . GLY A 1 70 ? -6.646 -8.588 16.019 1.00 85.56 70 GLY A O 1
ATOM 503 N N . GLU A 1 71 ? -5.071 -8.837 17.608 1.00 88.00 71 GLU A N 1
ATOM 504 C CA . GLU A 1 71 ? -5.843 -9.794 18.391 1.00 88.00 71 GLU A CA 1
ATOM 505 C C . GLU A 1 71 ? -7.065 -9.109 19.017 1.00 88.00 71 GLU A C 1
ATOM 507 O O . GLU A 1 71 ? -7.052 -7.903 19.289 1.00 88.00 71 GLU A O 1
ATOM 512 N N . ALA A 1 72 ? -8.135 -9.880 19.226 1.00 87.50 72 ALA A N 1
ATOM 513 C CA . ALA A 1 72 ? -9.288 -9.397 19.963 1.00 87.50 72 ALA A CA 1
ATOM 514 C C . ALA A 1 72 ? -8.837 -8.976 21.364 1.00 87.50 72 ALA A C 1
ATOM 516 O O . ALA A 1 72 ? -8.284 -9.765 22.126 1.00 87.50 72 ALA A O 1
ATOM 517 N N . LEU A 1 73 ? -9.082 -7.715 21.700 1.00 84.06 73 LEU A N 1
ATOM 518 C CA . LEU A 1 73 ? -8.819 -7.210 23.031 1.00 84.06 73 LEU A CA 1
ATOM 519 C C . LEU A 1 73 ? -9.902 -7.751 23.978 1.00 84.06 73 LEU A C 1
ATOM 521 O O . LEU A 1 73 ? -10.990 -7.184 24.061 1.00 84.06 73 LEU A O 1
ATOM 525 N N . ILE A 1 74 ? -9.617 -8.870 24.648 1.00 86.81 74 ILE A N 1
ATOM 526 C CA . ILE A 1 74 ? -10.507 -9.482 25.642 1.00 86.81 74 ILE A CA 1
ATOM 527 C C . ILE A 1 74 ? -10.038 -9.051 27.030 1.00 86.81 74 ILE A C 1
ATOM 529 O O . ILE A 1 74 ? -9.096 -9.608 27.587 1.00 86.81 74 ILE A O 1
ATOM 533 N N . LEU A 1 75 ? -10.696 -8.034 27.578 1.00 87.38 75 LEU A N 1
ATOM 534 C CA . LEU A 1 75 ? -10.583 -7.663 28.984 1.00 87.38 75 LEU A CA 1
ATOM 535 C C . LEU A 1 75 ? -11.960 -7.342 29.544 1.00 87.38 75 LEU A C 1
ATOM 537 O O . LEU A 1 75 ? -12.801 -6.768 28.848 1.00 87.38 75 LEU A O 1
ATOM 541 N N . ASP A 1 76 ? -12.151 -7.657 30.819 1.00 86.38 76 ASP A N 1
ATOM 542 C CA . ASP A 1 76 ? -13.248 -7.090 31.585 1.00 86.38 76 ASP A CA 1
ATOM 543 C C . ASP A 1 76 ? -13.003 -5.588 31.714 1.00 86.38 76 ASP A C 1
ATOM 545 O O . ASP A 1 76 ? -12.052 -5.130 32.354 1.00 86.38 76 ASP A O 1
ATOM 549 N N . LEU A 1 77 ? -13.839 -4.810 31.030 1.00 83.19 77 LEU A N 1
ATOM 550 C CA . LEU A 1 77 ? -13.779 -3.360 31.098 1.00 83.19 77 LEU A CA 1
ATOM 551 C C . LEU A 1 77 ? -14.171 -2.916 32.511 1.00 83.19 77 LEU A C 1
ATOM 553 O O . LEU A 1 77 ? -15.216 -3.341 33.016 1.00 83.19 77 LEU A O 1
ATOM 557 N N . PRO A 1 78 ? -13.381 -2.041 33.156 1.00 84.12 78 PRO A N 1
ATOM 558 C CA . PRO A 1 78 ? -13.786 -1.474 34.427 1.00 84.12 78 PRO A CA 1
ATOM 559 C C . PRO A 1 78 ? -15.074 -0.673 34.220 1.00 84.12 78 PRO A C 1
ATOM 561 O O . PRO A 1 78 ? -15.188 0.129 33.289 1.00 84.12 78 PRO A O 1
ATOM 564 N N . VAL A 1 79 ? -16.049 -0.877 35.103 1.00 85.06 79 VAL A N 1
ATOM 565 C CA . VAL A 1 79 ? -17.277 -0.081 35.100 1.00 85.06 79 VAL A CA 1
ATOM 566 C C . VAL A 1 79 ? -16.916 1.336 35.538 1.00 85.06 79 VAL A C 1
ATOM 568 O O . VAL A 1 79 ? -16.584 1.579 36.698 1.00 85.06 79 VAL A O 1
ATOM 571 N N . ALA A 1 80 ? -16.954 2.278 34.597 1.00 86.25 80 ALA A N 1
ATOM 572 C CA . ALA A 1 80 ? -16.786 3.689 34.902 1.00 86.25 80 ALA A CA 1
ATOM 573 C C . ALA A 1 80 ? -18.045 4.221 35.618 1.00 86.25 80 ALA A C 1
ATOM 575 O O . ALA A 1 80 ? -19.161 3.903 35.192 1.00 86.25 80 ALA A O 1
ATOM 576 N N . PRO A 1 81 ? -17.909 5.053 36.667 1.00 83.81 81 PRO A N 1
ATOM 577 C CA . PRO A 1 81 ? -19.055 5.711 37.282 1.00 83.81 81 PRO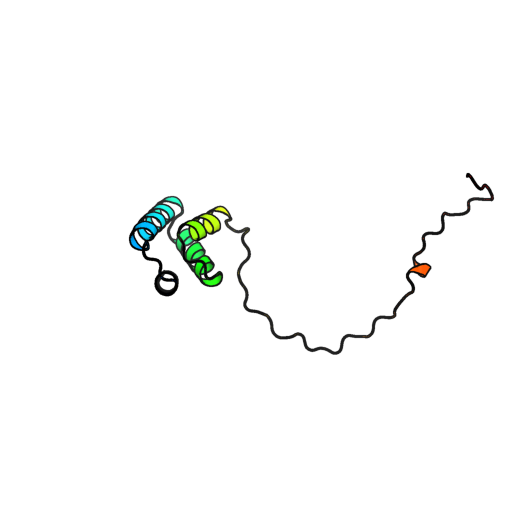 A CA 1
ATOM 578 C C . PRO A 1 81 ? -19.795 6.564 36.247 1.00 83.81 81 PRO A C 1
ATOM 580 O O . PRO A 1 81 ? -19.225 7.481 35.654 1.00 83.81 81 PRO A O 1
ATOM 583 N N . THR A 1 82 ? -21.076 6.280 36.027 1.00 87.06 82 THR A N 1
ATOM 584 C CA . THR A 1 82 ? -21.920 7.084 35.140 1.00 87.06 82 THR A CA 1
ATOM 585 C C . THR A 1 82 ? -22.366 8.350 35.864 1.00 87.06 82 THR A C 1
ATOM 587 O O . THR A 1 82 ? -22.983 8.273 36.927 1.00 87.06 82 THR A O 1
ATOM 590 N N . ARG A 1 83 ? -22.090 9.521 35.287 1.00 89.06 83 ARG A N 1
ATOM 591 C CA . ARG A 1 83 ? -22.578 10.817 35.779 1.00 89.06 83 ARG A CA 1
ATOM 592 C C . ARG A 1 83 ? -23.693 11.323 34.867 1.00 89.06 83 ARG A C 1
ATOM 594 O O . ARG A 1 83 ? -23.567 11.232 33.649 1.00 89.06 83 ARG A O 1
ATOM 601 N N . SER A 1 84 ? -24.767 11.869 35.443 1.00 89.69 84 SER A N 1
ATOM 602 C CA . SER A 1 84 ? -25.824 12.505 34.643 1.00 89.69 84 SER A CA 1
ATOM 603 C C . SER A 1 84 ? -25.267 13.696 33.858 1.00 89.69 84 SER A C 1
ATOM 605 O O . SER A 1 84 ? -24.478 14.479 34.394 1.00 89.69 84 SER A O 1
ATOM 607 N N . LEU A 1 85 ? -25.729 13.870 32.616 1.00 87.25 85 LEU A N 1
ATOM 608 C CA . LEU A 1 85 ? -25.430 15.046 31.794 1.00 87.25 85 LEU A CA 1
ATOM 609 C C . LEU A 1 85 ? -25.929 16.346 32.438 1.00 87.25 85 LEU A C 1
ATOM 611 O O . LEU A 1 85 ? -25.327 17.397 32.236 1.00 87.25 85 LEU A O 1
ATOM 615 N N . ASP A 1 86 ? -26.966 16.275 33.279 1.00 85.19 86 ASP A N 1
ATOM 616 C CA . ASP A 1 86 ? -27.440 17.422 34.059 1.00 85.19 86 ASP A CA 1
ATOM 617 C C . ASP A 1 86 ? -26.351 18.001 34.961 1.00 85.19 86 ASP A C 1
ATOM 619 O O . ASP A 1 86 ? -26.316 19.205 35.196 1.00 85.19 86 ASP A O 1
ATOM 623 N N . ALA A 1 87 ? -25.423 17.163 35.428 1.00 85.44 87 ALA A N 1
ATOM 624 C CA . ALA A 1 87 ? -24.331 17.595 36.289 1.00 85.44 87 ALA A CA 1
ATOM 625 C C . ALA A 1 87 ? -23.252 18.408 35.550 1.00 85.44 87 ALA A C 1
ATOM 627 O O . ALA A 1 87 ? -22.332 18.907 36.195 1.00 85.44 87 ALA A O 1
ATOM 628 N N . TYR A 1 88 ? -23.357 18.511 34.223 1.00 82.38 88 TYR A N 1
ATOM 629 C CA . TYR A 1 88 ? -22.528 19.354 33.364 1.00 82.38 88 TYR A CA 1
ATOM 630 C C . TYR A 1 88 ? -23.293 20.557 32.813 1.00 82.38 88 TYR A C 1
ATOM 632 O O . TYR A 1 88 ? -22.747 21.293 31.990 1.00 82.38 88 TYR A O 1
ATOM 640 N N . LYS A 1 89 ? -24.545 20.780 33.239 1.00 89.81 89 LYS A N 1
ATOM 641 C CA . LYS A 1 89 ? -25.263 21.998 32.872 1.00 89.81 89 LYS A CA 1
ATOM 642 C C . LYS A 1 89 ? -24.468 23.196 33.371 1.00 89.81 89 LYS A C 1
ATOM 644 O O . LYS A 1 89 ? -24.253 23.375 34.567 1.00 89.81 89 LYS A O 1
ATOM 649 N N . ILE A 1 90 ? -24.031 24.008 32.419 1.00 84.88 90 ILE A N 1
ATOM 650 C CA . ILE A 1 90 ? -23.474 25.321 32.691 1.00 84.88 90 ILE A CA 1
ATOM 651 C C . ILE A 1 90 ? -24.672 26.193 33.051 1.00 84.88 90 ILE A C 1
ATOM 653 O O . ILE A 1 90 ? -25.403 26.644 32.170 1.00 84.88 90 ILE A O 1
ATOM 657 N N . THR A 1 91 ? -24.927 26.373 34.345 1.00 77.44 91 THR A N 1
ATOM 658 C CA . THR A 1 91 ? -25.882 27.390 34.782 1.00 77.44 91 THR A CA 1
ATOM 659 C C . THR A 1 91 ? -25.247 28.749 34.489 1.00 77.44 91 THR A C 1
ATOM 661 O O . THR A 1 91 ? -24.105 28.965 34.907 1.00 77.44 91 THR A O 1
ATOM 664 N N . PRO A 1 92 ? -25.923 29.662 33.769 1.00 67.94 92 PRO A N 1
ATOM 665 C CA . PRO A 1 92 ? -25.444 31.032 33.669 1.00 67.94 92 PRO A CA 1
ATOM 666 C C . PRO A 1 92 ? -25.290 31.574 35.091 1.00 67.94 92 PRO A C 1
ATOM 668 O O . PRO A 1 92 ? -26.185 31.408 35.922 1.00 67.94 92 PRO A O 1
ATOM 671 N N . ALA A 1 93 ? -24.122 32.141 35.394 1.00 61.44 93 ALA A N 1
ATOM 672 C CA . ALA A 1 93 ? -23.872 32.735 36.696 1.00 61.44 93 ALA A CA 1
ATOM 673 C C . ALA A 1 93 ? -24.951 33.794 36.952 1.00 61.44 93 ALA A C 1
ATOM 675 O O . ALA A 1 93 ? -25.030 34.783 36.225 1.00 61.44 93 ALA A O 1
ATOM 676 N N . VAL A 1 94 ? -25.795 33.570 37.961 1.00 58.66 94 VAL A N 1
ATOM 677 C CA . VAL A 1 94 ? -26.652 34.625 38.497 1.00 58.66 94 VAL A CA 1
ATOM 678 C C . VAL A 1 94 ? -25.713 35.596 39.198 1.00 58.66 94 VAL A C 1
ATOM 680 O O . VAL A 1 94 ? -25.321 35.382 40.342 1.00 58.66 94 VAL A O 1
ATOM 683 N N . VAL A 1 95 ? -25.295 36.626 38.472 1.00 60.00 95 VAL A N 1
ATOM 684 C CA . VAL A 1 95 ? -24.849 37.877 39.074 1.00 60.00 95 VAL A CA 1
ATOM 685 C C . VAL A 1 95 ? -26.120 38.654 39.403 1.00 60.00 95 VAL A C 1
ATOM 687 O O . VAL A 1 95 ? -26.799 39.139 38.508 1.00 60.00 95 VAL A O 1
ATOM 690 N N . ASP A 1 96 ? -26.503 38.613 40.679 1.00 57.25 96 ASP A N 1
ATOM 691 C CA . ASP A 1 96 ? -27.514 39.447 41.339 1.00 57.25 96 ASP A CA 1
ATOM 692 C C . ASP A 1 96 ? -28.666 39.985 40.467 1.00 57.25 96 ASP A C 1
ATOM 694 O O . ASP A 1 96 ? -28.781 41.178 40.205 1.00 57.25 96 ASP A O 1
ATOM 698 N N . GLY A 1 97 ? -29.601 39.093 40.125 1.00 54.34 97 GLY A N 1
ATOM 699 C CA . GLY A 1 97 ? -31.017 39.466 40.095 1.00 54.34 97 GLY A CA 1
ATOM 700 C C . GLY A 1 97 ? -31.526 40.321 38.933 1.00 54.34 97 GLY A C 1
ATOM 701 O O . GLY A 1 97 ? -32.441 41.106 39.163 1.00 54.34 97 GLY A O 1
ATOM 702 N N . GLU A 1 98 ? -31.062 40.125 37.696 1.00 47.94 98 GLU A N 1
ATOM 703 C CA . GLU A 1 98 ? -31.776 40.676 36.534 1.00 47.94 98 GLU A CA 1
ATOM 704 C C . GLU A 1 98 ? -31.993 39.642 35.420 1.00 47.94 98 GLU A C 1
ATOM 706 O O . GLU A 1 98 ? -31.062 39.114 34.813 1.00 47.94 98 GLU A O 1
ATOM 711 N N . VAL A 1 99 ? -33.272 39.337 35.179 1.00 42.44 99 VAL A N 1
ATOM 712 C CA . VAL A 1 99 ? -33.764 38.603 34.009 1.00 42.44 99 VAL A CA 1
ATOM 713 C C . VAL A 1 99 ? -33.826 39.566 32.829 1.00 42.44 99 VAL A C 1
ATOM 715 O O . VAL A 1 99 ? -34.662 40.467 32.821 1.00 42.44 99 VAL A O 1
ATOM 718 N N . ILE A 1 100 ? -32.998 39.343 31.809 1.00 47.69 100 ILE A N 1
ATOM 719 C CA . ILE A 1 100 ? -33.213 39.935 30.484 1.00 47.69 100 ILE A CA 1
ATOM 720 C C . ILE A 1 100 ? -33.941 38.920 29.593 1.00 47.69 100 ILE A C 1
ATOM 722 O O . ILE A 1 100 ? -33.480 37.790 29.422 1.00 47.69 100 ILE A O 1
ATOM 726 N N . SER A 1 101 ? -35.131 39.322 29.125 1.00 50.59 101 SER A N 1
ATOM 727 C CA . SER A 1 101 ? -35.951 38.611 28.127 1.00 50.59 101 SER A CA 1
ATOM 728 C C . SER A 1 101 ? -35.365 38.715 26.724 1.00 50.59 101 SER A C 1
ATOM 730 O O . SER A 1 101 ? -34.674 39.723 26.454 1.00 50.59 101 SER A O 1
#

Sequence (101 aa):
MRAFLIGAAAIGNTRLGSELEILLALGAAHGTDALLAALHRAVAFRRFRAADVRSILAAGTGAPQPRPAGEALILDLPVAPTRSLDAYKITPAVVDGEVIS

Foldseek 3Di:
DVLLVVLCVVVPVPCVVVQVVLLVVVCVVQNDVLSVVLSVQCSLVSHNGSVSSVVSSVCPPVDDRDDPDDPPPDDDDPDDDDDDPVVVPPDDDPPPDDDDD